Protein AF-A0A6S8CVE9-F1 (afdb_monomer)

Organism: NCBI:txid215587

Radius of gyration: 18.84 Å; Cα contacts (8 Å, |Δi|>4): 224; chains: 1; bounding box: 41×39×57 Å

Mean predicted aligned error: 11.04 Å

Structure (mmCIF, N/CA/C/O backbone):
data_AF-A0A6S8CVE9-F1
#
_entry.id   AF-A0A6S8CVE9-F1
#
loop_
_atom_site.group_PDB
_atom_site.id
_atom_site.type_symbol
_atom_site.label_atom_id
_atom_site.label_alt_id
_atom_site.label_comp_id
_atom_site.label_asym_id
_atom_site.label_entity_id
_atom_site.label_seq_id
_atom_site.pdbx_PDB_ins_code
_atom_site.Cartn_x
_atom_site.Cartn_y
_atom_site.Cartn_z
_atom_site.occupancy
_atom_site.B_iso_or_equiv
_atom_site.auth_seq_id
_atom_site.auth_comp_id
_atom_site.auth_asym_id
_atom_site.auth_atom_id
_atom_site.pdbx_PDB_model_num
ATOM 1 N N . MET A 1 1 ? 27.482 -0.555 -19.946 1.00 59.16 1 MET A N 1
ATOM 2 C CA . MET A 1 1 ? 26.276 0.208 -19.580 1.00 59.16 1 MET A CA 1
ATOM 3 C C . MET A 1 1 ? 26.416 1.531 -20.289 1.00 59.16 1 MET A C 1
ATOM 5 O O . MET A 1 1 ? 27.330 2.274 -19.960 1.00 59.16 1 MET A O 1
ATOM 9 N N . ASP A 1 2 ? 25.612 1.733 -21.324 1.00 82.81 2 ASP A N 1
ATOM 10 C CA . ASP A 1 2 ? 25.775 2.850 -22.256 1.00 82.81 2 ASP A CA 1
ATOM 11 C C . ASP A 1 2 ? 25.134 4.126 -21.684 1.00 82.81 2 ASP A C 1
ATOM 13 O O . ASP A 1 2 ? 24.245 4.041 -20.831 1.00 82.81 2 ASP A O 1
ATOM 17 N N . GLU A 1 3 ? 25.589 5.305 -22.116 1.00 81.81 3 GLU A N 1
ATOM 18 C CA . GLU A 1 3 ? 25.145 6.604 -21.572 1.00 81.81 3 GLU A CA 1
ATOM 19 C C . GLU A 1 3 ? 23.620 6.799 -21.663 1.00 81.81 3 GLU A C 1
ATOM 21 O O . GLU A 1 3 ? 23.001 7.286 -20.715 1.00 81.81 3 GLU A O 1
ATOM 26 N N . GLU A 1 4 ? 22.989 6.334 -22.746 1.00 83.00 4 GLU A N 1
ATOM 27 C CA . GLU A 1 4 ? 21.527 6.355 -22.912 1.00 83.00 4 GLU A CA 1
ATOM 28 C C . GLU A 1 4 ? 20.798 5.518 -21.852 1.00 83.00 4 GLU A C 1
ATOM 30 O O . GLU A 1 4 ? 19.779 5.950 -21.311 1.00 83.00 4 GLU A O 1
ATOM 35 N N . ASN A 1 5 ? 21.342 4.353 -21.486 1.00 84.75 5 ASN A N 1
ATOM 36 C CA . ASN A 1 5 ? 20.762 3.500 -20.447 1.00 84.75 5 ASN A CA 1
ATOM 37 C C . ASN A 1 5 ? 20.894 4.140 -19.059 1.00 84.75 5 ASN A C 1
ATOM 39 O O . ASN A 1 5 ? 19.968 4.064 -18.249 1.00 84.75 5 ASN A O 1
ATOM 43 N N . ALA A 1 6 ? 22.019 4.807 -18.783 1.00 87.88 6 ALA A N 1
ATOM 44 C CA . ALA A 1 6 ? 22.202 5.549 -17.537 1.00 87.88 6 ALA A CA 1
ATOM 45 C C . ALA A 1 6 ? 21.201 6.712 -17.415 1.00 87.88 6 ALA A C 1
ATOM 47 O O . ALA A 1 6 ? 20.583 6.888 -16.361 1.00 87.88 6 ALA A O 1
ATOM 48 N N . LEU A 1 7 ? 20.987 7.463 -18.502 1.00 92.06 7 LEU A N 1
ATOM 49 C CA . LEU A 1 7 ? 20.005 8.547 -18.549 1.00 92.06 7 LEU A CA 1
ATOM 50 C C . LEU A 1 7 ? 18.569 8.026 -18.390 1.00 92.06 7 LEU A C 1
ATOM 52 O O . LEU A 1 7 ? 17.799 8.586 -17.608 1.00 92.06 7 LEU A O 1
ATOM 56 N N . GLY A 1 8 ? 18.220 6.931 -19.071 1.00 89.06 8 GLY A 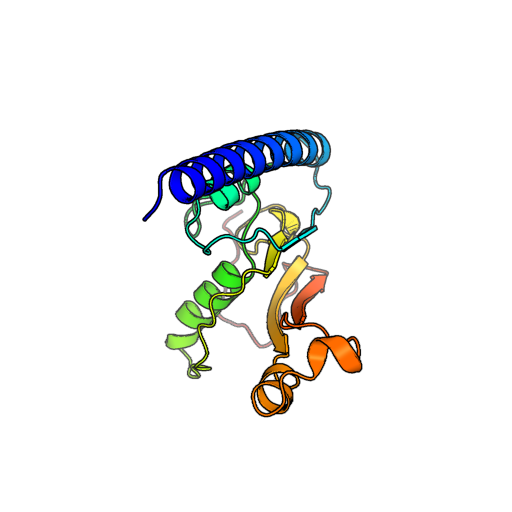N 1
ATOM 57 C CA . GLY A 1 8 ? 16.902 6.300 -18.967 1.00 89.06 8 GLY A CA 1
ATOM 58 C C . GLY A 1 8 ? 16.564 5.865 -17.537 1.00 89.06 8 GLY A C 1
ATOM 59 O O . GLY A 1 8 ? 15.483 6.177 -17.031 1.00 89.06 8 GLY A O 1
ATOM 60 N N . LEU A 1 9 ? 17.511 5.225 -16.842 1.00 86.31 9 LEU A N 1
ATOM 61 C CA . LEU A 1 9 ? 17.343 4.820 -15.440 1.00 86.31 9 LEU A CA 1
ATOM 62 C C . LEU A 1 9 ? 17.177 6.025 -14.504 1.00 86.31 9 LEU A C 1
ATOM 64 O O . LEU A 1 9 ? 16.318 6.008 -13.614 1.00 86.31 9 LEU A O 1
ATOM 68 N N . ALA A 1 10 ? 17.955 7.090 -14.719 1.00 88.56 10 ALA A N 1
ATOM 69 C CA . ALA A 1 10 ? 17.842 8.319 -13.939 1.00 88.56 10 ALA A CA 1
ATOM 70 C C . ALA A 1 10 ? 16.467 8.982 -14.130 1.00 88.56 10 ALA A C 1
ATOM 72 O O . ALA A 1 10 ? 15.784 9.286 -13.149 1.00 88.56 10 ALA A O 1
ATOM 73 N N . MET A 1 11 ? 16.014 9.143 -15.378 1.00 91.94 11 MET A N 1
ATOM 74 C CA . MET A 1 11 ? 14.706 9.733 -15.685 1.00 91.94 11 MET A CA 1
ATOM 75 C C . MET A 1 11 ? 13.549 8.900 -15.123 1.00 91.94 11 MET A C 1
ATOM 77 O O . MET A 1 11 ? 12.622 9.459 -14.533 1.00 91.94 11 MET A O 1
ATOM 81 N N . SER A 1 12 ? 13.614 7.570 -15.242 1.00 87.25 12 SER A N 1
ATOM 82 C CA . SER A 1 12 ? 12.611 6.669 -14.663 1.00 87.25 12 SER A CA 1
ATOM 83 C C . SER A 1 12 ? 12.528 6.804 -13.142 1.00 87.25 12 SER A C 1
ATOM 85 O O . SER A 1 12 ? 11.431 6.794 -12.585 1.00 87.25 12 SER A O 1
ATOM 87 N N . THR A 1 13 ? 13.667 6.955 -12.467 1.00 87.38 13 THR A N 1
ATOM 88 C CA . THR A 1 13 ? 13.722 7.117 -11.007 1.00 87.38 13 THR A CA 1
ATOM 89 C C . THR A 1 13 ? 13.107 8.445 -10.568 1.00 87.38 13 THR A C 1
ATOM 91 O O . THR A 1 13 ? 12.283 8.464 -9.652 1.00 87.38 13 THR A O 1
ATOM 94 N N . ILE A 1 14 ? 13.434 9.545 -11.257 1.00 90.81 14 ILE A N 1
ATOM 95 C CA . ILE A 1 14 ? 12.837 10.868 -11.010 1.00 90.81 14 ILE A CA 1
ATOM 96 C C . ILE A 1 14 ? 11.315 10.816 -11.180 1.00 90.81 14 ILE A C 1
ATOM 98 O O . ILE A 1 14 ? 10.587 11.281 -10.302 1.00 90.81 14 ILE A O 1
ATOM 102 N N . LYS A 1 15 ? 10.831 10.221 -12.278 1.00 91.44 15 LYS A N 1
ATOM 103 C CA . LYS A 1 15 ? 9.396 10.109 -12.566 1.00 91.44 15 LYS A CA 1
ATOM 104 C C . LYS A 1 15 ? 8.656 9.317 -11.482 1.00 91.44 15 LYS A C 1
ATOM 106 O O . LYS A 1 15 ? 7.719 9.854 -10.900 1.00 91.44 15 LYS A O 1
ATOM 111 N N . ARG A 1 16 ? 9.125 8.109 -11.143 1.00 87.12 16 ARG A N 1
ATOM 112 C CA . ARG A 1 16 ? 8.508 7.271 -10.095 1.00 87.12 16 ARG A CA 1
ATOM 113 C C . ARG A 1 16 ? 8.480 7.965 -8.736 1.00 87.12 16 ARG A C 1
ATOM 115 O O . ARG A 1 16 ? 7.472 7.927 -8.040 1.00 87.12 16 ARG A O 1
ATOM 122 N N . THR A 1 17 ? 9.560 8.662 -8.383 1.00 91.31 17 THR A N 1
ATOM 123 C CA . THR A 1 17 ? 9.649 9.402 -7.115 1.00 91.31 17 THR A CA 1
ATOM 124 C C . THR A 1 17 ? 8.645 10.561 -7.077 1.00 91.31 17 THR A C 1
ATOM 126 O O . THR A 1 17 ? 7.977 10.773 -6.064 1.00 91.31 17 THR A O 1
ATOM 129 N N . ALA A 1 18 ? 8.500 11.301 -8.182 1.00 93.81 18 ALA A N 1
ATOM 130 C CA . ALA A 1 18 ? 7.525 12.384 -8.295 1.00 93.81 18 ALA A CA 1
ATOM 131 C C . ALA A 1 18 ? 6.077 11.866 -8.225 1.00 93.81 18 ALA A C 1
ATOM 133 O O . ALA A 1 18 ? 5.253 12.439 -7.509 1.00 93.81 18 ALA A O 1
ATOM 134 N N . GLU A 1 19 ? 5.777 10.762 -8.913 1.00 92.88 19 GLU A N 1
ATOM 135 C CA . GLU A 1 19 ? 4.468 10.098 -8.881 1.00 92.88 19 GLU A CA 1
ATOM 136 C C . GLU A 1 19 ? 4.131 9.583 -7.475 1.00 92.88 19 GLU A C 1
ATOM 138 O O . GLU A 1 19 ? 3.035 9.837 -6.974 1.00 92.88 19 GLU A O 1
ATOM 143 N N . ALA A 1 20 ? 5.091 8.960 -6.787 1.00 92.19 20 ALA A N 1
ATOM 144 C CA . ALA A 1 20 ? 4.944 8.513 -5.405 1.00 92.19 20 ALA A CA 1
ATOM 145 C C . ALA A 1 20 ? 4.659 9.665 -4.438 1.00 92.19 20 ALA A C 1
ATOM 147 O O . ALA A 1 20 ? 3.766 9.560 -3.597 1.00 92.19 20 ALA A O 1
ATOM 148 N N . ALA A 1 21 ? 5.373 10.785 -4.569 1.00 94.62 21 ALA A N 1
ATOM 149 C CA . ALA A 1 21 ? 5.144 11.965 -3.740 1.00 94.62 21 ALA A CA 1
ATOM 150 C C . ALA A 1 21 ? 3.760 12.587 -3.994 1.00 94.62 21 ALA A C 1
ATOM 152 O O . ALA A 1 21 ? 3.062 12.967 -3.049 1.00 94.62 21 ALA A O 1
ATOM 153 N N . ALA A 1 22 ? 3.334 12.656 -5.259 1.00 96.31 22 ALA A N 1
ATOM 154 C CA . ALA A 1 22 ? 2.009 13.143 -5.624 1.00 96.31 22 ALA A CA 1
ATOM 155 C C . ALA A 1 22 ? 0.901 12.234 -5.065 1.00 96.31 22 ALA A C 1
ATOM 157 O O . ALA A 1 22 ? -0.040 12.724 -4.436 1.00 96.31 22 ALA A O 1
ATOM 158 N N . LEU A 1 23 ? 1.041 10.914 -5.218 1.00 95.81 23 LEU A N 1
ATOM 159 C CA . LEU A 1 23 ? 0.112 9.933 -4.660 1.00 95.81 23 LEU A CA 1
ATOM 160 C C . LEU A 1 23 ? 0.060 10.022 -3.131 1.00 95.81 23 LEU A C 1
ATOM 162 O O . LEU A 1 23 ? -1.023 10.061 -2.549 1.00 95.81 23 LEU A O 1
ATOM 166 N N . ARG A 1 24 ? 1.218 10.141 -2.473 1.00 95.56 24 ARG A N 1
ATOM 167 C CA . ARG A 1 24 ? 1.308 10.333 -1.021 1.00 95.56 24 ARG A CA 1
ATOM 168 C C . ARG A 1 24 ? 0.528 11.559 -0.556 1.00 95.56 24 ARG A C 1
ATOM 170 O O . ARG A 1 24 ? -0.147 11.500 0.469 1.00 95.56 24 ARG A O 1
ATOM 177 N N . PHE A 1 25 ? 0.592 12.662 -1.295 1.00 97.00 25 PHE A N 1
ATOM 178 C CA . PHE A 1 25 ? -0.158 13.870 -0.958 1.00 97.00 25 PHE A CA 1
ATOM 179 C C . PHE A 1 25 ? -1.676 13.657 -1.027 1.00 97.00 25 PHE A C 1
ATOM 181 O O . PHE A 1 25 ? -2.396 14.144 -0.154 1.00 97.00 25 PHE A O 1
ATOM 188 N N . LEU A 1 26 ? -2.160 12.906 -2.022 1.00 96.81 26 LEU A N 1
ATOM 189 C CA . LEU A 1 26 ? -3.573 12.529 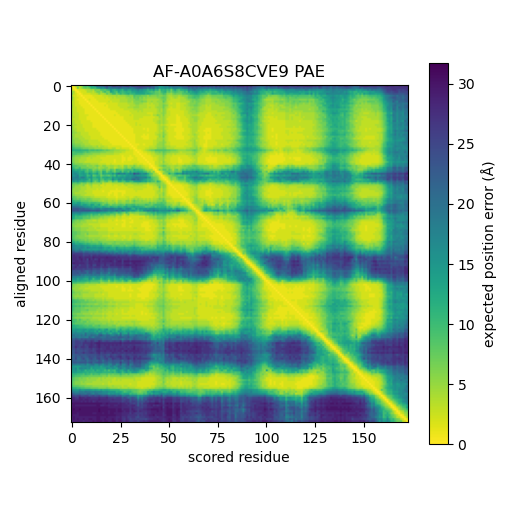-2.123 1.00 96.81 26 LEU A CA 1
ATOM 190 C C . LEU A 1 26 ? -3.988 11.621 -0.960 1.00 96.81 26 LEU A C 1
ATOM 192 O O . LEU A 1 26 ? -4.974 11.906 -0.289 1.00 96.81 26 LEU A O 1
ATOM 196 N N . LEU A 1 27 ? -3.188 10.601 -0.651 1.00 96.38 27 LEU A N 1
ATOM 197 C CA . LEU A 1 27 ? -3.443 9.684 0.464 1.00 96.38 27 LEU A CA 1
ATOM 198 C C . LEU A 1 27 ? -3.517 10.415 1.808 1.00 96.38 27 LEU A C 1
ATOM 200 O O . LEU A 1 27 ? -4.444 10.195 2.579 1.00 96.38 27 LEU A O 1
ATOM 204 N N . ILE A 1 28 ? -2.588 11.339 2.078 1.00 96.44 28 ILE A N 1
ATOM 205 C CA . ILE A 1 28 ? -2.621 12.147 3.304 1.00 96.44 28 ILE A CA 1
ATOM 206 C C . ILE A 1 28 ? -3.913 12.964 3.384 1.00 96.44 28 ILE A C 1
ATOM 208 O O . ILE A 1 28 ? -4.479 13.078 4.466 1.00 96.44 28 ILE A O 1
ATOM 212 N N . LYS A 1 29 ? -4.379 13.547 2.275 1.00 96.12 29 LYS A N 1
ATOM 213 C CA . LYS A 1 29 ? -5.626 14.324 2.273 1.00 96.12 29 LYS A CA 1
ATOM 214 C C . LYS A 1 29 ? -6.846 13.470 2.588 1.00 96.12 29 LYS A C 1
ATOM 216 O O . LYS A 1 29 ? -7.696 13.932 3.339 1.00 96.12 29 LYS A O 1
ATOM 221 N N . GLU A 1 30 ? -6.907 12.263 2.037 1.00 96.06 30 GLU A N 1
ATOM 222 C CA . GLU A 1 30 ? -8.035 11.360 2.267 1.00 96.06 30 GLU A CA 1
ATOM 223 C C . GLU A 1 30 ? -8.027 10.756 3.674 1.00 96.06 30 GLU A C 1
ATOM 225 O O . GLU A 1 30 ? -9.080 10.609 4.285 1.00 96.06 30 GLU A O 1
ATOM 230 N N . MET A 1 31 ? -6.852 10.441 4.224 1.00 95.88 31 MET A N 1
ATOM 231 C CA . MET A 1 31 ? -6.739 9.717 5.497 1.00 95.88 31 MET A CA 1
ATOM 232 C C . MET A 1 31 ? -6.707 10.632 6.723 1.00 95.88 31 MET A C 1
ATOM 234 O O . MET A 1 31 ? -7.198 10.270 7.784 1.00 95.88 31 MET A O 1
ATOM 238 N N . LYS A 1 32 ? -6.110 11.824 6.610 1.00 96.38 32 LYS A N 1
ATOM 239 C CA . LYS A 1 32 ? -5.749 12.612 7.791 1.00 96.38 32 LYS A CA 1
ATOM 240 C C . LYS A 1 32 ? -6.970 13.054 8.601 1.00 96.38 32 LYS A C 1
ATOM 242 O O . LYS A 1 32 ? -7.853 13.747 8.091 1.00 96.38 32 LYS A O 1
ATOM 247 N N . GLY A 1 33 ? -6.938 12.769 9.902 1.00 94.75 33 GLY A N 1
ATOM 248 C CA . GLY A 1 33 ? -7.915 13.260 10.873 1.00 94.75 33 GLY A CA 1
ATOM 249 C C . GLY A 1 33 ? -9.295 12.617 10.755 1.00 94.75 33 GLY A C 1
ATOM 250 O O . GLY A 1 33 ? -10.272 13.191 11.243 1.00 94.75 33 GLY A O 1
ATOM 251 N N . ASN A 1 34 ? -9.393 11.461 10.104 1.00 92.69 34 ASN A N 1
ATOM 252 C CA . ASN A 1 34 ? -10.623 10.696 9.995 1.00 92.69 34 ASN A CA 1
ATOM 253 C C . ASN A 1 34 ? -10.324 9.187 10.013 1.00 92.69 34 ASN A C 1
ATOM 255 O O . ASN A 1 34 ? -9.180 8.779 9.909 1.00 92.69 34 ASN A O 1
ATOM 259 N N . ASP A 1 35 ? -11.364 8.365 10.157 1.00 92.81 35 ASP A N 1
ATOM 260 C CA . ASP A 1 35 ? -11.230 6.903 10.239 1.00 92.81 35 ASP A CA 1
ATOM 261 C C . ASP A 1 35 ? -11.667 6.223 8.917 1.00 92.81 35 ASP A C 1
ATOM 263 O O . ASP A 1 35 ? -12.345 5.184 8.937 1.00 92.81 35 ASP A O 1
ATOM 267 N N . THR A 1 36 ? -11.422 6.862 7.766 1.00 93.75 36 THR A N 1
ATOM 268 C CA . THR A 1 36 ? -11.783 6.317 6.447 1.00 93.75 36 THR A CA 1
ATOM 269 C C . THR A 1 36 ? -10.804 5.203 6.086 1.00 93.75 36 THR A C 1
ATOM 271 O O . THR A 1 36 ? -9.627 5.485 5.874 1.00 93.75 36 THR A O 1
ATOM 274 N N . PRO A 1 37 ? -11.256 3.938 5.964 1.00 95.62 37 PRO A N 1
ATOM 275 C CA . PRO A 1 37 ? -10.366 2.851 5.584 1.00 95.62 37 PRO A CA 1
ATOM 276 C C . PRO A 1 37 ? -9.896 3.041 4.138 1.00 95.62 37 PRO A C 1
ATOM 278 O O . PRO A 1 37 ? -10.719 3.116 3.224 1.00 95.62 37 PRO A O 1
ATOM 281 N N . VAL A 1 38 ? -8.582 3.070 3.925 1.00 97.06 38 VAL A N 1
ATOM 282 C CA . VAL A 1 38 ? -7.963 3.223 2.604 1.00 97.06 38 VAL A CA 1
ATOM 283 C C . VAL A 1 38 ? -7.190 1.961 2.243 1.00 97.06 38 VAL A C 1
ATOM 285 O O . VAL A 1 38 ? -6.427 1.421 3.044 1.00 97.06 38 VAL A O 1
ATOM 288 N N . ILE A 1 39 ? -7.383 1.503 1.008 1.00 96.44 39 ILE A N 1
ATOM 289 C CA . ILE A 1 39 ? -6.604 0.436 0.384 1.00 96.44 39 ILE A CA 1
ATOM 290 C C . ILE A 1 39 ? -5.997 1.015 -0.890 1.00 96.44 39 ILE A C 1
ATOM 292 O O . ILE A 1 39 ? -6.720 1.519 -1.749 1.00 96.44 39 ILE A O 1
ATOM 296 N N . LEU A 1 40 ? -4.680 0.917 -1.018 1.00 94.44 40 LEU A N 1
ATOM 297 C CA . LEU A 1 40 ? -3.957 1.203 -2.246 1.00 94.44 40 LEU A CA 1
ATOM 298 C C . LEU A 1 40 ? -3.557 -0.120 -2.900 1.00 94.44 40 LEU A C 1
ATOM 300 O O . LEU A 1 40 ? -2.918 -0.963 -2.271 1.00 94.44 40 LEU A O 1
ATOM 304 N N . LEU A 1 41 ? -3.935 -0.271 -4.166 1.00 91.81 41 LEU A N 1
ATOM 305 C CA . LEU A 1 41 ? -3.568 -1.390 -5.027 1.00 91.81 41 LEU A CA 1
ATOM 306 C C . LEU A 1 41 ? -2.737 -0.840 -6.179 1.00 91.81 41 LEU A C 1
ATOM 308 O O . LEU A 1 41 ? -3.149 0.138 -6.806 1.00 91.81 41 LEU A O 1
ATOM 312 N N . GLY A 1 42 ? -1.608 -1.468 -6.482 1.00 83.88 42 GLY A N 1
ATOM 313 C CA . GLY A 1 42 ? -0.872 -1.121 -7.686 1.00 83.88 42 GLY A CA 1
ATOM 314 C C . GLY A 1 42 ? 0.443 -1.859 -7.836 1.00 83.88 42 GLY A C 1
ATOM 315 O O . GLY A 1 42 ? 1.031 -2.329 -6.862 1.00 83.88 42 GLY A O 1
ATOM 316 N N . ASP A 1 43 ? 0.897 -1.899 -9.078 1.00 78.75 43 ASP A N 1
ATOM 317 C CA . ASP A 1 43 ? 2.262 -2.243 -9.429 1.00 78.75 43 ASP A CA 1
ATOM 318 C C . ASP A 1 43 ? 3.142 -1.011 -9.193 1.00 78.75 43 ASP A C 1
ATOM 320 O O . ASP A 1 43 ? 3.043 -0.002 -9.898 1.00 78.75 43 ASP A O 1
ATOM 324 N N . LEU A 1 44 ? 3.969 -1.066 -8.149 1.00 71.44 44 LEU A N 1
ATOM 325 C CA . LEU A 1 44 ? 4.897 0.025 -7.844 1.00 71.44 44 LEU A CA 1
ATOM 326 C C . LEU A 1 44 ? 6.194 -0.097 -8.654 1.00 71.44 44 LEU A C 1
ATOM 328 O O . LEU A 1 44 ? 6.994 0.838 -8.635 1.00 71.44 44 LEU A O 1
ATOM 332 N N . ASN A 1 45 ? 6.384 -1.207 -9.385 1.00 66.69 45 ASN A N 1
ATOM 333 C CA . ASN A 1 45 ? 7.600 -1.536 -10.127 1.00 66.69 45 ASN A CA 1
ATOM 334 C C . ASN A 1 45 ? 8.862 -1.362 -9.280 1.00 66.69 45 ASN A C 1
ATOM 336 O O . ASN A 1 45 ? 9.871 -0.806 -9.730 1.00 66.69 45 ASN A O 1
ATOM 340 N N . ASP A 1 46 ? 8.766 -1.776 -8.020 1.00 63.47 46 ASP A N 1
ATOM 341 C CA . ASP A 1 46 ? 9.798 -1.539 -7.033 1.00 63.47 46 ASP A CA 1
ATOM 342 C C . ASP A 1 46 ? 9.830 -2.645 -5.981 1.00 63.47 46 ASP A C 1
ATOM 344 O O . ASP A 1 46 ? 8.809 -3.266 -5.656 1.00 63.47 46 ASP A O 1
ATOM 348 N N . ASP A 1 47 ? 11.031 -2.872 -5.461 1.00 61.66 47 ASP A N 1
ATOM 349 C CA . ASP A 1 47 ? 11.295 -3.858 -4.420 1.00 61.66 47 ASP A CA 1
ATOM 350 C C . ASP A 1 47 ? 10.510 -3.498 -3.136 1.00 61.66 47 ASP A C 1
ATOM 352 O O . ASP A 1 47 ? 10.333 -2.312 -2.831 1.00 61.66 47 ASP A O 1
ATOM 356 N N . PRO A 1 48 ? 10.052 -4.483 -2.339 1.00 53.16 48 PRO A N 1
ATOM 357 C CA . PRO A 1 48 ? 9.512 -4.266 -0.992 1.00 53.16 48 PRO A CA 1
ATOM 358 C C . PRO A 1 48 ? 10.331 -3.354 -0.055 1.00 53.16 48 PRO A C 1
ATOM 360 O O . PRO A 1 48 ? 9.812 -2.952 0.986 1.00 53.16 48 PRO A O 1
ATOM 363 N N . HIS A 1 49 ? 11.587 -3.037 -0.383 1.00 59.78 49 HIS A N 1
ATOM 364 C CA . HIS A 1 49 ? 12.451 -2.106 0.350 1.00 59.78 49 HIS A CA 1
ATOM 365 C C . HIS A 1 49 ? 12.766 -0.798 -0.394 1.00 59.78 49 HIS A C 1
ATOM 367 O O . HIS A 1 49 ? 13.802 -0.177 -0.146 1.00 59.78 49 HIS A O 1
ATOM 373 N N . SER A 1 50 ? 11.912 -0.369 -1.321 1.00 74.00 50 SER A N 1
ATOM 374 C CA . SER A 1 50 ? 12.211 0.800 -2.137 1.00 74.00 50 SER A CA 1
ATOM 375 C C . SER A 1 50 ? 11.885 2.155 -1.510 1.00 74.00 50 SER A C 1
ATOM 377 O O . SER A 1 50 ? 10.919 2.325 -0.762 1.00 74.00 50 SER A O 1
ATOM 379 N N . ASN A 1 51 ? 12.635 3.177 -1.936 1.00 79.44 51 ASN A N 1
ATOM 380 C CA . ASN A 1 51 ? 12.369 4.578 -1.591 1.00 79.44 51 ASN A CA 1
ATOM 381 C C . ASN A 1 51 ? 10.949 5.014 -1.994 1.00 79.44 51 ASN A C 1
ATOM 383 O O . ASN A 1 51 ? 10.319 5.814 -1.304 1.00 79.44 51 ASN A O 1
ATOM 387 N N . THR A 1 52 ? 10.438 4.500 -3.114 1.00 84.81 52 THR A N 1
ATOM 388 C CA . THR A 1 52 ? 9.094 4.800 -3.623 1.00 84.81 52 THR A CA 1
ATOM 389 C C . THR A 1 52 ? 8.027 4.290 -2.655 1.00 84.81 52 THR A C 1
ATOM 391 O O . THR A 1 52 ? 7.094 5.021 -2.310 1.00 84.81 52 THR A O 1
ATOM 394 N N . LEU A 1 53 ? 8.191 3.059 -2.161 1.00 86.06 53 LEU A N 1
ATOM 395 C CA . LEU A 1 53 ? 7.293 2.461 -1.183 1.00 86.06 53 LEU A CA 1
ATOM 396 C C . LEU A 1 53 ? 7.339 3.214 0.151 1.00 86.06 53 LEU A C 1
ATOM 398 O O . LEU A 1 53 ? 6.289 3.464 0.745 1.00 86.06 53 LEU A O 1
ATOM 402 N N . ASP A 1 54 ? 8.521 3.629 0.602 1.00 89.12 54 ASP A N 1
ATOM 403 C CA . ASP A 1 54 ? 8.679 4.433 1.818 1.00 89.12 54 ASP A CA 1
ATOM 404 C C . ASP A 1 54 ? 7.977 5.792 1.707 1.00 89.12 54 ASP A C 1
ATOM 406 O O . ASP A 1 54 ? 7.274 6.204 2.634 1.00 89.12 54 ASP A O 1
ATOM 410 N N . ILE A 1 55 ? 8.086 6.463 0.554 1.00 92.50 55 ILE A N 1
ATOM 411 C CA . ILE A 1 55 ? 7.376 7.721 0.286 1.00 92.50 55 ILE A CA 1
ATOM 412 C C . ILE A 1 55 ? 5.862 7.509 0.360 1.00 92.50 55 ILE A C 1
ATOM 414 O O . ILE A 1 55 ? 5.173 8.263 1.050 1.00 92.50 55 ILE A O 1
ATOM 418 N N . ILE A 1 56 ? 5.336 6.490 -0.326 1.00 93.44 56 ILE A N 1
ATOM 419 C CA . ILE A 1 56 ? 3.893 6.215 -0.388 1.00 93.44 56 ILE A CA 1
ATOM 420 C C . ILE A 1 56 ? 3.355 5.785 0.981 1.00 93.44 56 ILE A C 1
ATOM 422 O O . ILE A 1 56 ? 2.300 6.257 1.409 1.00 93.44 56 ILE A O 1
ATOM 426 N N . SER A 1 57 ? 4.075 4.917 1.691 1.00 92.31 57 SER A N 1
ATOM 427 C CA . SER A 1 57 ? 3.648 4.360 2.979 1.00 92.31 57 SER A CA 1
ATOM 428 C C . SER A 1 57 ? 3.835 5.316 4.155 1.00 92.31 57 SER A C 1
ATOM 430 O O . SER A 1 57 ? 3.107 5.223 5.148 1.00 92.31 57 SER A O 1
ATOM 432 N N . GLY A 1 58 ? 4.766 6.266 4.036 1.00 91.81 58 GLY A N 1
ATOM 433 C CA . GLY A 1 58 ? 5.225 7.095 5.147 1.00 91.81 58 GLY A CA 1
ATOM 434 C C . GLY A 1 58 ? 6.187 6.361 6.081 1.00 91.81 58 GLY A C 1
ATOM 435 O O . GLY A 1 58 ? 6.330 6.788 7.225 1.00 91.81 58 GLY A O 1
ATOM 436 N N . ALA A 1 59 ? 6.789 5.262 5.611 1.00 88.38 59 ALA A N 1
ATOM 437 C CA . ALA A 1 59 ? 7.748 4.421 6.326 1.00 88.38 59 ALA A CA 1
ATOM 438 C C . ALA A 1 59 ? 7.309 4.082 7.768 1.00 88.38 59 ALA A C 1
ATOM 440 O O . ALA A 1 59 ? 7.994 4.433 8.740 1.00 88.38 59 ALA A O 1
ATOM 441 N N . PRO A 1 60 ? 6.139 3.439 7.957 1.00 86.88 60 PRO A N 1
ATOM 442 C CA . PRO A 1 60 ? 5.654 3.159 9.295 1.00 86.88 60 PRO A CA 1
ATOM 443 C C . PRO A 1 60 ? 6.561 2.175 10.023 1.00 86.88 60 PRO A C 1
ATOM 445 O O . PRO A 1 60 ? 7.051 1.193 9.468 1.00 86.88 60 PRO A O 1
ATOM 448 N N . ARG A 1 61 ? 6.712 2.393 11.330 1.00 81.50 61 ARG A N 1
ATOM 449 C CA . ARG A 1 61 ? 7.310 1.390 12.207 1.00 81.50 61 ARG A CA 1
ATOM 450 C C . ARG A 1 61 ? 6.316 0.266 12.420 1.00 81.50 61 ARG A C 1
ATOM 452 O O . ARG A 1 61 ? 5.317 0.416 13.129 1.00 81.50 61 ARG A O 1
ATOM 459 N N . TYR A 1 62 ? 6.608 -0.869 11.819 1.00 71.19 62 TYR A N 1
ATOM 460 C CA . TYR A 1 62 ? 5.921 -2.106 12.128 1.00 71.19 62 TYR A CA 1
ATOM 461 C C . TYR A 1 62 ? 6.302 -2.563 13.551 1.00 71.19 62 TYR A C 1
ATOM 463 O O . TYR A 1 62 ? 7.375 -2.220 14.043 1.00 71.19 62 TYR A O 1
ATOM 471 N N . LEU A 1 63 ? 5.428 -3.316 14.228 1.00 67.75 63 LEU A N 1
ATOM 472 C CA . LEU A 1 63 ? 5.615 -3.869 15.590 1.00 67.75 63 LEU A CA 1
ATOM 473 C C . LEU A 1 63 ? 5.429 -2.892 16.761 1.00 67.75 63 LEU A C 1
ATOM 475 O O . LEU A 1 63 ? 4.767 -3.259 17.726 1.00 67.75 63 LEU A O 1
ATOM 479 N N . ASP A 1 64 ? 5.952 -1.669 16.675 1.00 63.34 64 ASP A N 1
ATOM 480 C CA . ASP A 1 64 ? 5.971 -0.717 17.807 1.00 63.34 64 ASP A CA 1
ATOM 481 C C . ASP A 1 64 ? 4.922 0.411 17.690 1.00 63.34 64 ASP A C 1
ATOM 483 O O . ASP A 1 64 ? 4.703 1.199 18.609 1.00 63.34 64 ASP A O 1
ATOM 487 N N . SER A 1 65 ? 4.228 0.509 16.551 1.00 65.62 65 SER A N 1
ATOM 488 C CA . SER A 1 65 ? 3.190 1.528 16.357 1.00 65.62 65 SER A CA 1
ATOM 489 C C . SER A 1 65 ? 1.806 1.036 16.787 1.00 65.62 65 SER A C 1
ATOM 491 O O . SER A 1 65 ? 1.370 -0.058 16.427 1.00 65.62 65 SER A O 1
ATOM 493 N N . ARG A 1 66 ? 1.067 1.896 17.501 1.00 80.62 66 ARG A N 1
ATOM 494 C CA . ARG A 1 66 ? -0.377 1.753 17.784 1.00 80.62 66 ARG A CA 1
ATOM 495 C C . ARG A 1 66 ? -1.247 2.172 16.589 1.00 80.62 66 ARG A C 1
ATOM 497 O O . ARG A 1 66 ? -2.345 2.687 16.796 1.00 80.62 66 ARG A O 1
ATOM 504 N N . GLY A 1 67 ? -0.746 1.987 15.369 1.00 82.50 67 GLY A N 1
ATOM 505 C CA . GLY A 1 67 ? -1.277 2.666 14.192 1.00 82.50 67 GLY A CA 1
ATOM 506 C C . GLY A 1 67 ? -0.748 4.096 14.061 1.00 82.50 67 GLY A C 1
ATOM 507 O O . GLY A 1 67 ? -0.266 4.690 15.032 1.00 82.50 67 GLY A O 1
ATOM 508 N N . HIS A 1 68 ? -0.787 4.629 12.847 1.00 90.12 68 HIS A N 1
ATOM 509 C CA . HIS A 1 68 ? -0.550 6.040 12.578 1.00 90.12 68 HIS A CA 1
ATOM 510 C C . HIS A 1 68 ? -1.536 6.499 11.502 1.00 90.12 68 HIS A C 1
ATOM 512 O O . HIS A 1 68 ? -1.647 5.857 10.461 1.00 90.12 68 HIS A O 1
ATOM 518 N N . ASP A 1 69 ? -2.180 7.636 11.756 1.00 91.69 69 ASP A N 1
ATOM 519 C CA . ASP A 1 69 ? -3.295 8.226 10.993 1.00 91.69 69 ASP A CA 1
ATOM 520 C C . ASP A 1 69 ? -3.075 8.238 9.471 1.00 91.69 69 ASP A C 1
ATOM 522 O O . ASP A 1 69 ? -3.965 7.959 8.682 1.00 91.69 69 ASP A O 1
ATOM 526 N N . THR A 1 70 ? -1.844 8.516 9.036 1.00 93.94 70 THR A N 1
ATOM 527 C CA . THR A 1 70 ? -1.483 8.590 7.608 1.00 93.94 70 THR A CA 1
ATOM 528 C C . THR A 1 70 ? -0.506 7.501 7.159 1.00 93.94 70 THR A C 1
ATOM 530 O O . THR A 1 70 ? 0.145 7.638 6.122 1.00 93.94 70 THR A O 1
ATOM 533 N N . ALA A 1 71 ? -0.318 6.444 7.947 1.00 94.12 71 ALA A N 1
ATOM 534 C CA . ALA A 1 71 ? 0.539 5.326 7.560 1.00 94.12 71 ALA A CA 1
ATOM 535 C C . ALA A 1 71 ? -0.211 4.317 6.690 1.00 94.12 71 ALA A C 1
ATOM 537 O O . ALA A 1 71 ? -1.379 4.024 6.937 1.00 94.12 71 ALA A O 1
ATOM 538 N N . LEU A 1 7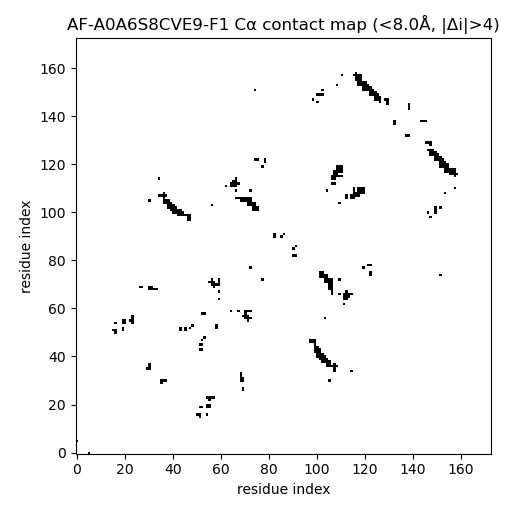2 ? 0.500 3.734 5.724 1.00 94.56 72 LEU A N 1
ATOM 539 C CA . LEU A 1 72 ? 0.028 2.552 5.010 1.00 94.56 72 LEU A CA 1
ATOM 540 C C . LEU A 1 72 ? 0.933 1.355 5.294 1.00 94.56 72 LEU A C 1
ATOM 542 O O . LEU A 1 72 ? 2.154 1.453 5.234 1.00 94.56 72 LEU A O 1
ATOM 546 N N . TYR A 1 73 ? 0.320 0.212 5.559 1.00 92.56 73 TYR A N 1
ATOM 547 C CA . TYR A 1 73 ? 0.971 -1.032 5.935 1.00 92.56 73 TYR A CA 1
ATOM 548 C C . TYR A 1 73 ? 0.933 -2.008 4.763 1.00 92.56 73 TYR A C 1
ATOM 550 O O . TYR A 1 73 ? -0.129 -2.264 4.195 1.00 92.56 73 TYR A O 1
ATOM 558 N N . SER A 1 74 ? 2.084 -2.575 4.404 1.00 90.56 74 SER A N 1
ATOM 559 C CA . SER A 1 74 ? 2.154 -3.585 3.346 1.00 90.56 74 SER A CA 1
ATOM 560 C C . SER A 1 74 ? 1.560 -4.913 3.802 1.00 90.56 74 SER A C 1
ATOM 562 O O . SER A 1 74 ? 1.961 -5.464 4.827 1.00 90.56 74 SER A O 1
ATOM 564 N N . THR A 1 75 ? 0.640 -5.474 3.017 1.00 89.56 75 THR A N 1
ATOM 565 C CA . THR A 1 75 ? 0.076 -6.809 3.286 1.00 89.56 75 THR A CA 1
ATOM 566 C C . THR A 1 75 ? 1.114 -7.927 3.189 1.00 89.56 75 THR A C 1
ATOM 568 O O . THR A 1 75 ? 1.005 -8.901 3.931 1.00 89.56 75 THR A O 1
ATOM 571 N N . ASN A 1 76 ? 2.166 -7.763 2.377 1.00 84.50 76 ASN A N 1
ATOM 572 C CA . ASN A 1 76 ? 3.317 -8.672 2.355 1.00 84.50 76 ASN A CA 1
ATOM 573 C C . ASN A 1 76 ? 4.010 -8.698 3.719 1.00 84.50 76 ASN A C 1
ATOM 575 O O . ASN A 1 76 ? 4.325 -9.766 4.246 1.00 84.50 76 ASN A O 1
ATOM 579 N N . PHE A 1 77 ? 4.198 -7.522 4.323 1.00 82.38 77 PHE A N 1
ATOM 580 C CA . PHE A 1 77 ? 4.738 -7.428 5.672 1.00 82.38 77 PHE A CA 1
ATOM 581 C C . PHE A 1 77 ? 3.770 -8.025 6.704 1.00 82.38 77 PHE A C 1
ATOM 583 O O . PHE A 1 77 ? 4.207 -8.747 7.596 1.00 82.38 77 PHE A O 1
ATOM 590 N N . LEU A 1 78 ? 2.461 -7.769 6.592 1.00 87.19 78 LEU A N 1
ATOM 591 C CA . LEU A 1 78 ? 1.462 -8.346 7.503 1.00 87.19 78 LEU A CA 1
ATOM 592 C C . LEU A 1 78 ? 1.452 -9.882 7.452 1.00 87.19 78 LEU A C 1
ATOM 594 O O . LEU A 1 78 ? 1.391 -10.515 8.506 1.00 87.19 78 LEU A O 1
ATOM 598 N N . GLU A 1 79 ? 1.571 -10.483 6.266 1.00 85.69 79 GLU A N 1
ATOM 599 C CA . GLU A 1 79 ? 1.668 -11.939 6.101 1.00 85.69 79 GLU A CA 1
ATOM 600 C C . GLU A 1 79 ? 2.958 -12.498 6.708 1.00 85.69 79 GLU A C 1
ATOM 602 O O . GLU A 1 79 ? 2.913 -13.475 7.460 1.00 85.69 79 GLU A O 1
ATOM 607 N N . GLN A 1 80 ? 4.102 -11.857 6.444 1.00 79.81 80 GLN A N 1
ATOM 608 C CA . GLN A 1 80 ? 5.381 -12.236 7.053 1.00 79.81 80 GLN A CA 1
ATOM 609 C C . GLN A 1 80 ? 5.312 -12.135 8.577 1.00 79.81 80 GLN A C 1
ATOM 611 O O . GLN A 1 80 ? 5.728 -13.049 9.287 1.00 79.81 80 GLN A O 1
ATOM 616 N N . TYR A 1 81 ? 4.744 -11.048 9.093 1.00 77.25 81 TYR A N 1
ATOM 617 C CA . TYR A 1 81 ? 4.625 -10.831 10.524 1.00 77.25 81 TYR A CA 1
ATOM 618 C C . TYR A 1 81 ? 3.702 -11.856 11.184 1.00 77.25 81 TYR A C 1
ATOM 620 O O . TYR A 1 81 ? 4.033 -12.380 12.248 1.00 77.25 81 TYR A O 1
ATOM 628 N N . ARG A 1 82 ? 2.576 -12.188 10.548 1.00 75.25 82 ARG A N 1
ATOM 629 C CA . ARG A 1 82 ? 1.690 -13.255 11.012 1.00 75.25 82 ARG A CA 1
ATOM 630 C C . ARG A 1 82 ? 2.406 -14.605 11.019 1.00 75.25 82 ARG A C 1
ATOM 632 O O . ARG A 1 82 ? 2.414 -15.262 12.051 1.00 75.25 82 ARG A O 1
ATOM 639 N N . SER A 1 83 ? 3.107 -14.939 9.936 1.00 68.62 83 SER A N 1
ATOM 640 C CA . SER A 1 83 ? 3.906 -16.166 9.832 1.00 68.62 83 SER A CA 1
ATOM 641 C C . SER A 1 83 ? 4.957 -16.265 10.942 1.00 68.62 83 SER A C 1
ATOM 643 O O . SER A 1 83 ? 5.125 -17.326 11.525 1.00 68.62 83 SER A O 1
ATOM 645 N N . LEU A 1 84 ? 5.637 -15.166 11.294 1.00 67.19 84 LEU A N 1
ATOM 646 C CA . LEU A 1 84 ? 6.606 -15.140 12.399 1.00 67.19 84 LEU A CA 1
ATOM 647 C C . LEU A 1 84 ? 5.957 -15.382 13.770 1.00 67.19 84 LEU A C 1
ATOM 649 O O . LEU A 1 84 ? 6.544 -16.080 14.597 1.00 67.19 84 LEU A O 1
ATOM 653 N N . ARG A 1 85 ? 4.756 -14.839 14.026 1.00 62.78 85 ARG A N 1
ATOM 654 C CA . ARG A 1 85 ? 3.990 -15.169 15.244 1.00 62.78 85 ARG A CA 1
ATOM 655 C C . ARG A 1 85 ? 3.570 -16.641 15.246 1.00 62.78 85 ARG A C 1
ATOM 657 O O . ARG A 1 85 ? 3.6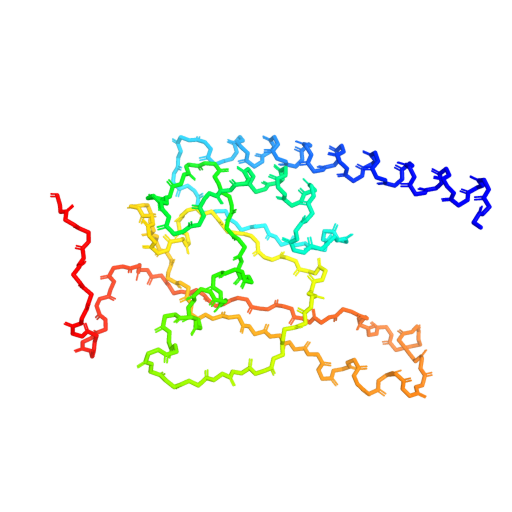65 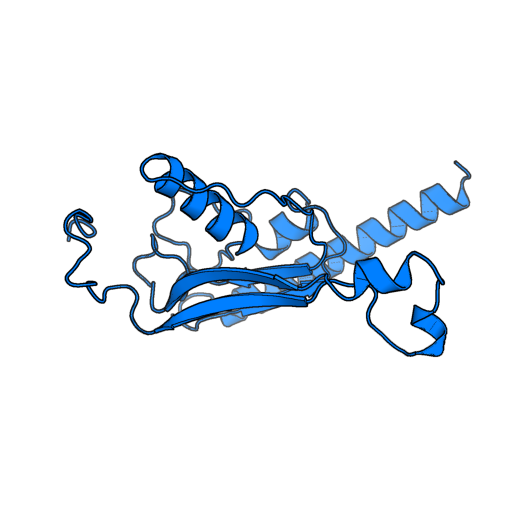-17.301 16.279 1.00 62.78 85 A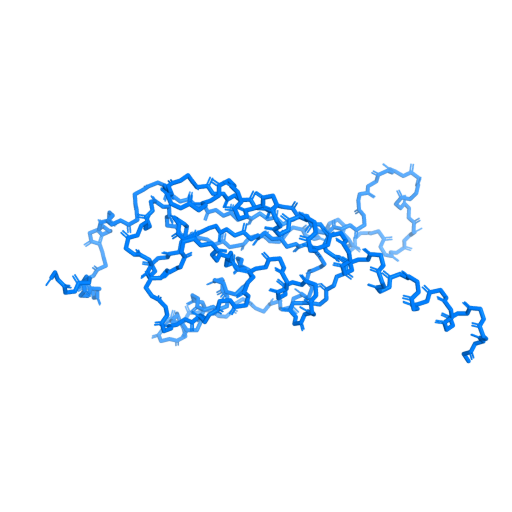RG A O 1
ATOM 664 N N . ASP A 1 86 ? 3.180 -17.149 14.081 1.00 56.56 86 ASP A N 1
ATOM 665 C CA . ASP A 1 86 ? 2.760 -18.532 13.868 1.00 56.56 86 ASP A CA 1
ATOM 666 C C . ASP A 1 86 ? 3.939 -19.526 13.863 1.00 56.56 86 ASP A C 1
ATOM 668 O O . ASP A 1 86 ? 3.714 -20.718 13.976 1.00 56.56 86 ASP A O 1
ATOM 672 N N . ILE A 1 87 ? 5.215 -19.118 13.831 1.00 52.12 87 ILE A N 1
ATOM 673 C CA . ILE A 1 87 ? 6.355 -20.050 14.006 1.00 52.12 87 ILE A CA 1
ATOM 674 C C . ILE A 1 87 ? 6.410 -20.634 15.433 1.00 52.12 87 ILE A C 1
ATOM 676 O O . ILE A 1 87 ? 6.965 -21.715 15.631 1.00 52.12 87 ILE A O 1
ATOM 680 N N . TYR A 1 88 ? 5.739 -20.018 16.415 1.00 45.25 88 TYR A N 1
ATOM 681 C CA . TYR A 1 88 ? 5.457 -20.672 17.701 1.00 45.25 88 TYR A CA 1
ATOM 682 C C . TYR A 1 88 ? 4.357 -21.760 17.607 1.00 45.25 88 TYR A C 1
ATOM 684 O O . TYR A 1 88 ? 4.171 -22.510 18.562 1.00 45.25 88 TYR A O 1
ATOM 692 N N . TYR A 1 89 ? 3.675 -21.883 16.459 1.00 40.34 89 TYR A N 1
ATOM 693 C CA . TYR A 1 89 ? 2.627 -22.855 16.116 1.00 40.34 89 TYR A CA 1
ATOM 694 C C . TYR A 1 89 ? 2.638 -23.201 14.602 1.00 40.34 89 TYR A C 1
ATOM 696 O O . TYR A 1 89 ? 1.744 -22.819 13.862 1.00 40.34 89 TYR A O 1
ATOM 704 N N . THR A 1 90 ? 3.668 -23.921 14.135 1.00 34.41 90 THR A N 1
ATOM 705 C CA . THR A 1 90 ? 3.733 -24.692 12.860 1.00 34.41 90 THR A CA 1
ATOM 706 C C . THR A 1 90 ? 2.851 -24.248 11.671 1.00 34.41 90 THR A C 1
ATOM 708 O O . THR A 1 90 ? 1.689 -24.637 11.615 1.00 34.41 90 THR A O 1
ATOM 711 N N . TYR A 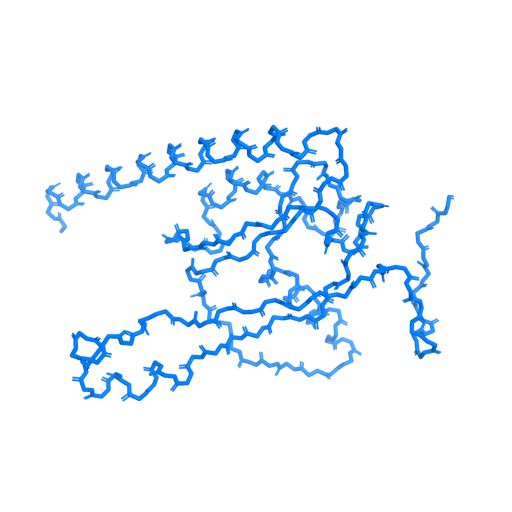1 91 ? 3.438 -23.611 10.645 1.00 36.25 91 TYR A N 1
ATOM 712 C CA . TYR A 1 91 ? 3.555 -24.105 9.248 1.00 36.25 91 TYR A CA 1
ATOM 713 C C . TYR A 1 91 ? 4.166 -22.999 8.360 1.00 36.25 91 TYR A C 1
ATOM 715 O O . TYR A 1 91 ? 3.607 -21.915 8.234 1.00 36.25 91 TYR A O 1
ATOM 723 N N . VAL A 1 92 ? 5.320 -23.256 7.736 1.00 39.19 92 VAL A N 1
ATOM 724 C CA . VAL A 1 92 ? 5.964 -22.323 6.792 1.00 39.19 92 VAL A CA 1
ATOM 725 C C . VAL A 1 92 ? 5.487 -22.660 5.383 1.00 39.19 92 VAL A C 1
ATOM 727 O O . VAL A 1 92 ? 5.845 -23.709 4.852 1.00 39.19 92 VAL A O 1
ATOM 730 N N . HIS A 1 93 ? 4.725 -21.768 4.749 1.00 38.53 93 HIS A N 1
ATOM 731 C CA . HIS A 1 93 ? 4.536 -21.826 3.301 1.00 38.53 93 HIS A CA 1
ATOM 732 C C . HIS A 1 93 ? 5.679 -21.071 2.615 1.00 38.53 93 HIS A C 1
ATOM 734 O O . HIS A 1 93 ? 5.725 -19.844 2.577 1.00 38.53 93 HIS A O 1
ATOM 740 N N . GLN A 1 94 ? 6.639 -21.845 2.106 1.00 37.16 94 GLN A N 1
ATOM 741 C CA . GLN A 1 94 ? 7.689 -21.372 1.214 1.00 37.16 94 GLN A CA 1
ATOM 742 C C . GLN A 1 94 ? 7.064 -20.813 -0.062 1.00 37.16 94 GLN A C 1
ATOM 744 O O . GLN A 1 94 ? 6.481 -21.567 -0.835 1.00 37.16 94 GLN A O 1
ATOM 749 N N . ASN A 1 95 ? 7.186 -19.499 -0.243 1.00 42.22 95 ASN A N 1
ATOM 750 C CA . ASN A 1 95 ? 7.393 -18.825 -1.523 1.00 42.22 95 ASN A CA 1
ATOM 751 C C . ASN A 1 95 ? 7.460 -17.316 -1.257 1.00 42.22 95 ASN A C 1
ATOM 753 O O . ASN A 1 95 ? 6.492 -16.581 -1.438 1.00 42.22 95 ASN A O 1
ATOM 757 N N . LYS A 1 96 ? 8.620 -16.859 -0.769 1.00 41.28 96 LYS A N 1
ATOM 758 C CA . LYS A 1 96 ? 8.961 -15.434 -0.744 1.00 41.28 96 LYS A CA 1
ATOM 759 C C . LYS A 1 96 ? 9.238 -15.020 -2.192 1.00 41.28 96 LYS A C 1
ATOM 761 O O . LYS A 1 96 ? 10.384 -15.009 -2.619 1.00 41.28 96 LYS A O 1
ATOM 766 N N . HIS A 1 97 ? 8.176 -14.784 -2.953 1.00 50.38 97 HIS A N 1
ATOM 767 C CA . HIS A 1 97 ? 8.267 -14.147 -4.260 1.00 50.38 97 HIS A CA 1
ATOM 768 C C . HIS A 1 97 ? 8.179 -12.645 -4.029 1.00 50.38 97 HIS A C 1
ATOM 770 O O . HIS A 1 97 ? 7.226 -12.167 -3.414 1.00 50.38 97 HIS A O 1
ATOM 776 N N . GLU A 1 98 ? 9.204 -11.916 -4.456 1.00 51.94 98 GLU A N 1
ATOM 777 C CA . GLU A 1 98 ? 9.172 -10.458 -4.536 1.00 51.94 98 GLU A CA 1
ATOM 778 C C . GLU A 1 98 ? 8.095 -10.084 -5.557 1.00 51.94 98 GLU A C 1
ATOM 780 O O . GLU A 1 98 ? 8.287 -10.222 -6.762 1.00 51.94 98 GLU A O 1
ATOM 785 N N . THR A 1 99 ? 6.908 -9.711 -5.079 1.00 58.47 99 THR A N 1
ATOM 786 C CA . THR A 1 99 ? 5.858 -9.195 -5.954 1.00 58.47 99 THR A CA 1
ATOM 787 C C . THR A 1 99 ? 6.061 -7.708 -6.180 1.00 58.47 99 THR A C 1
ATOM 789 O O . THR A 1 99 ? 6.151 -6.939 -5.223 1.00 58.47 99 THR A O 1
ATOM 792 N N . LEU A 1 100 ? 6.095 -7.319 -7.454 1.00 65.19 100 LEU A N 1
ATOM 793 C CA . LEU A 1 100 ? 6.049 -5.921 -7.895 1.00 65.19 100 LEU A CA 1
ATOM 794 C C . LEU A 1 100 ? 4.682 -5.280 -7.597 1.00 65.19 100 LEU A C 1
ATOM 796 O O . LEU A 1 100 ? 4.572 -4.067 -7.421 1.00 65.19 100 LEU A O 1
ATOM 800 N N . ASP A 1 101 ? 3.654 -6.119 -7.466 1.00 72.19 101 ASP A N 1
ATOM 801 C CA . ASP A 1 101 ? 2.317 -5.755 -7.028 1.00 72.19 101 ASP A CA 1
ATOM 802 C C . ASP A 1 101 ? 2.242 -5.629 -5.504 1.00 72.19 101 ASP A C 1
ATOM 804 O O . ASP A 1 101 ? 2.503 -6.579 -4.752 1.00 72.19 101 ASP A O 1
ATOM 808 N N . HIS A 1 102 ? 1.822 -4.448 -5.049 1.00 83.69 102 HIS A N 1
ATOM 809 C CA . HIS A 1 102 ? 1.684 -4.120 -3.637 1.00 83.69 102 HIS A CA 1
ATOM 810 C C . HIS A 1 102 ? 0.226 -3.821 -3.291 1.00 83.69 102 HIS A C 1
ATOM 812 O O . HIS A 1 102 ? -0.458 -3.034 -3.948 1.00 83.69 102 HIS A O 1
ATOM 818 N N . ILE A 1 103 ? -0.238 -4.423 -2.195 1.00 91.56 103 ILE A N 1
ATOM 819 C CA . ILE A 1 103 ? -1.469 -4.020 -1.513 1.00 91.56 103 ILE A CA 1
ATOM 820 C C . ILE A 1 103 ? -1.053 -3.347 -0.210 1.00 91.56 103 ILE A C 1
ATOM 822 O O . ILE A 1 103 ? -0.532 -4.015 0.694 1.00 91.56 103 ILE A O 1
ATOM 826 N N . LEU A 1 104 ? -1.285 -2.037 -0.125 1.00 93.81 104 LEU A N 1
ATOM 827 C CA . LEU A 1 104 ? -1.053 -1.238 1.073 1.00 93.81 104 LEU A CA 1
ATOM 828 C C . LEU A 1 104 ? -2.382 -0.851 1.709 1.00 93.81 104 LEU A C 1
ATOM 830 O O . LEU A 1 104 ? -3.333 -0.502 1.013 1.00 93.81 104 LEU A O 1
ATOM 834 N N . VAL A 1 105 ? -2.448 -0.896 3.033 1.00 95.62 105 VAL A N 1
ATOM 835 C CA . VAL A 1 105 ? -3.692 -0.657 3.771 1.00 95.62 105 VAL A CA 1
ATOM 836 C C . VAL A 1 105 ? -3.493 0.327 4.914 1.00 95.62 105 VAL A C 1
ATOM 838 O O . VAL A 1 105 ? -2.436 0.340 5.537 1.00 95.62 105 VAL A O 1
ATOM 841 N N . SER A 1 106 ? -4.493 1.160 5.189 1.00 96.31 106 SER A N 1
ATOM 842 C CA . SER A 1 106 ? -4.469 2.121 6.295 1.00 96.31 106 SER A CA 1
ATOM 843 C C . SER A 1 106 ? -4.506 1.445 7.669 1.00 96.31 106 SER A C 1
ATOM 845 O O . SER A 1 106 ? -4.642 0.222 7.791 1.00 96.31 106 SER A O 1
ATOM 847 N N . GLU A 1 107 ? -4.382 2.235 8.737 1.00 94.44 107 GLU A N 1
ATOM 848 C CA . GLU A 1 107 ? -4.358 1.703 10.099 1.00 94.44 107 GLU A CA 1
ATOM 849 C C . GLU A 1 107 ? -5.653 0.983 10.516 1.00 94.44 107 GLU A C 1
ATOM 851 O O . GLU A 1 107 ? -5.621 0.100 11.372 1.00 94.44 107 GLU A O 1
ATOM 856 N N . GLU A 1 108 ? -6.778 1.256 9.853 1.00 95.44 108 GLU A N 1
ATOM 857 C CA . GLU A 1 108 ? -8.051 0.550 10.036 1.00 95.44 108 GLU A CA 1
ATOM 858 C C . GLU A 1 108 ? -7.966 -0.939 9.672 1.00 95.44 108 GLU A C 1
ATOM 860 O O . GLU A 1 108 ? -8.833 -1.717 10.075 1.00 95.44 108 GLU A O 1
ATOM 865 N N . PHE A 1 109 ? -6.939 -1.347 8.930 1.00 94.94 109 PHE A N 1
ATOM 866 C CA . PHE A 1 109 ? -6.651 -2.738 8.576 1.00 94.94 109 PHE A CA 1
ATOM 867 C C . PHE A 1 109 ? -5.467 -3.323 9.364 1.00 94.94 109 PHE A C 1
ATOM 869 O O . PHE A 1 109 ? -5.083 -4.476 9.153 1.00 94.94 109 PHE A O 1
ATOM 876 N N . TYR A 1 110 ? -4.860 -2.536 10.258 1.00 92.00 110 TYR A N 1
ATOM 877 C CA . TYR A 1 110 ? -3.696 -2.933 11.038 1.00 92.00 110 TYR A CA 1
ATOM 878 C C . TYR A 1 110 ? -4.106 -3.350 12.451 1.00 92.00 110 TYR A C 1
ATOM 880 O O . TYR A 1 110 ? -4.521 -2.526 13.259 1.00 92.00 110 TYR A O 1
ATOM 888 N N . GLU A 1 111 ? -3.933 -4.631 12.784 1.00 89.00 111 GLU A N 1
ATOM 889 C CA . GLU A 1 111 ? -4.438 -5.220 14.039 1.00 89.00 111 GLU A CA 1
ATOM 890 C C . GLU A 1 111 ? -3.911 -4.565 15.324 1.00 89.00 111 GLU A C 1
ATOM 892 O O . GLU A 1 111 ? -4.583 -4.594 16.352 1.00 89.00 111 GLU A O 1
ATOM 897 N N . ASN A 1 112 ? -2.718 -3.966 15.284 1.00 87.00 112 ASN A N 1
ATOM 898 C CA . ASN A 1 112 ? -2.155 -3.275 16.445 1.00 87.00 112 ASN A CA 1
ATOM 899 C C . ASN A 1 112 ? -2.653 -1.821 16.565 1.00 87.00 112 ASN A C 1
ATOM 901 O O . ASN A 1 112 ? -2.341 -1.149 17.553 1.00 87.00 112 ASN A O 1
ATOM 905 N N . SER A 1 113 ? -3.408 -1.316 15.582 1.00 90.31 113 SER A N 1
ATOM 906 C CA . SER A 1 113 ? -4.023 0.005 15.657 1.00 90.31 113 SER A CA 1
ATOM 907 C C . SER A 1 113 ? -5.238 0.013 16.578 1.00 90.31 113 SER A C 1
ATOM 909 O O . SER A 1 113 ? -6.083 -0.882 16.565 1.00 90.31 113 SER A O 1
ATOM 911 N N . LYS A 1 114 ? -5.385 1.107 17.331 1.00 88.75 114 LYS A N 1
ATOM 912 C CA . LYS A 1 114 ? -6.619 1.399 18.078 1.00 88.75 114 LYS A CA 1
ATOM 913 C C . LYS A 1 114 ? -7.818 1.677 17.165 1.00 88.75 114 LYS A C 1
ATOM 915 O O . LYS A 1 114 ? -8.952 1.589 17.627 1.00 88.75 114 LYS A O 1
ATOM 920 N N . ARG A 1 115 ? -7.566 2.032 15.903 1.00 91.62 115 ARG A N 1
ATOM 921 C CA . ARG A 1 115 ? -8.567 2.311 14.868 1.00 91.62 115 ARG A CA 1
ATOM 922 C C . ARG A 1 115 ? -8.893 1.090 14.016 1.00 91.62 115 ARG A C 1
ATOM 924 O O . ARG A 1 115 ? -9.691 1.208 13.094 1.00 91.62 115 ARG A O 1
ATOM 931 N N . CYS A 1 116 ? -8.330 -0.079 14.328 1.00 92.88 116 CYS A N 1
ATOM 932 C CA . CYS A 1 116 ? -8.568 -1.287 13.553 1.00 92.88 116 CYS A CA 1
ATOM 933 C C . CYS A 1 116 ? -10.066 -1.629 13.469 1.00 92.88 116 CYS A C 1
ATOM 935 O O . CYS A 1 116 ? -10.751 -1.813 14.478 1.00 92.88 116 CYS A O 1
ATOM 937 N N . ARG A 1 117 ? -10.564 -1.750 12.239 1.00 94.62 117 ARG A N 1
ATOM 938 C CA . ARG A 1 117 ? -11.927 -2.175 11.888 1.00 94.62 117 ARG A CA 1
ATOM 939 C C . ARG A 1 117 ? -11.925 -3.497 11.134 1.00 94.62 117 ARG A C 1
ATOM 941 O O . ARG A 1 117 ? -12.901 -4.238 11.224 1.00 94.62 117 ARG A O 1
ATOM 948 N N . TRP A 1 118 ? -10.832 -3.799 10.441 1.00 95.31 118 TRP A N 1
ATOM 949 C CA . TRP A 1 118 ? -10.696 -4.941 9.553 1.00 95.31 118 TRP A CA 1
ATOM 950 C C . TRP A 1 118 ? -9.506 -5.799 9.964 1.00 95.31 118 TRP A C 1
ATOM 952 O O . TRP A 1 118 ? -8.370 -5.335 9.999 1.00 95.31 118 TRP A O 1
ATOM 962 N N . LYS A 1 119 ? -9.761 -7.073 10.251 1.00 92.44 119 LYS A N 1
ATOM 963 C CA . LYS A 1 119 ? -8.727 -8.032 10.624 1.00 92.44 119 LYS A CA 1
ATOM 964 C C . LYS A 1 119 ? -8.105 -8.665 9.388 1.00 92.44 119 LYS A C 1
ATOM 966 O O . LYS A 1 119 ? -8.831 -9.154 8.521 1.00 92.44 119 LYS A O 1
ATOM 971 N N . PHE A 1 120 ? -6.778 -8.711 9.321 1.00 91.75 120 PHE A N 1
ATOM 972 C CA . PHE A 1 120 ? -6.067 -9.373 8.232 1.00 91.75 120 PHE A CA 1
ATOM 973 C C . PHE A 1 120 ? -6.171 -10.900 8.373 1.00 91.75 120 PHE A C 1
ATOM 975 O O . PHE A 1 120 ? -5.880 -11.478 9.419 1.00 91.75 120 PHE A O 1
ATOM 982 N N . ARG A 1 121 ? -6.628 -11.583 7.318 1.00 89.94 121 ARG A N 1
ATOM 983 C CA . ARG A 1 121 ? -6.849 -13.042 7.312 1.00 89.94 121 ARG A CA 1
ATOM 984 C C . ARG A 1 121 ? -5.903 -13.807 6.406 1.00 89.94 121 ARG A C 1
ATOM 986 O O . ARG A 1 121 ? -5.843 -15.032 6.518 1.00 89.94 121 ARG A O 1
ATOM 993 N N . GLY A 1 122 ? -5.164 -13.115 5.558 1.00 86.69 122 GLY A N 1
ATOM 994 C CA . GLY A 1 122 ? -4.076 -13.706 4.803 1.00 86.69 122 GLY A CA 1
ATOM 995 C C . GLY A 1 122 ? -3.914 -13.111 3.418 1.00 86.69 122 GLY A C 1
ATOM 996 O O . GLY A 1 122 ? -4.822 -12.466 2.879 1.00 86.69 122 GLY A O 1
ATOM 997 N N . LEU A 1 123 ? -2.746 -13.384 2.857 1.00 86.38 123 LEU A N 1
ATOM 998 C CA . LEU A 1 123 ? -2.375 -13.075 1.489 1.00 86.38 123 LEU A CA 1
ATOM 999 C C . LEU A 1 123 ? -2.394 -14.344 0.627 1.00 86.38 123 LEU A C 1
ATOM 1001 O O . LEU A 1 123 ? -1.898 -15.394 1.028 1.00 86.38 123 LEU A O 1
ATOM 1005 N N . TYR A 1 124 ? -2.954 -14.237 -0.573 1.00 83.56 124 TYR A N 1
ATOM 1006 C CA . TYR A 1 124 ? -2.973 -15.287 -1.582 1.00 83.56 124 TYR A CA 1
ATOM 1007 C C . TYR A 1 124 ? -2.317 -14.763 -2.853 1.00 83.56 124 TYR A C 1
ATOM 1009 O O . TYR A 1 124 ? -2.685 -13.701 -3.357 1.00 83.56 124 TYR A O 1
ATOM 1017 N N . LEU A 1 125 ? -1.378 -15.541 -3.376 1.00 76.19 125 LEU A N 1
ATOM 1018 C CA . LEU A 1 125 ? -0.678 -15.285 -4.625 1.00 76.19 125 LEU A CA 1
ATOM 1019 C C . LEU A 1 125 ? -1.082 -16.375 -5.607 1.00 76.19 125 LEU A C 1
ATOM 1021 O O . LEU A 1 125 ? -0.862 -17.554 -5.337 1.00 76.19 125 LEU A O 1
ATOM 1025 N N . LYS A 1 126 ? -1.713 -15.990 -6.717 1.00 71.19 126 LYS A N 1
ATOM 1026 C CA . LYS A 1 126 ? -2.048 -16.919 -7.797 1.00 71.19 126 LYS A CA 1
ATOM 1027 C C . LYS A 1 126 ? -1.115 -16.663 -8.974 1.00 71.19 126 LYS A C 1
ATOM 1029 O O . LYS A 1 126 ? -1.261 -15.661 -9.670 1.00 71.19 126 LYS A O 1
ATOM 1034 N N . ASN A 1 127 ? -0.171 -17.578 -9.163 1.00 68.56 127 ASN A N 1
ATOM 1035 C CA . ASN A 1 127 ? 0.870 -17.536 -10.189 1.00 68.56 127 ASN A CA 1
ATOM 1036 C C . ASN A 1 127 ? 0.851 -18.756 -11.127 1.00 68.56 127 ASN A C 1
ATOM 1038 O O . ASN A 1 127 ? 1.706 -18.841 -12.000 1.00 68.56 127 ASN A O 1
ATOM 1042 N N . ASP A 1 128 ? -0.112 -19.675 -10.986 1.00 62.03 128 ASP A N 1
ATOM 1043 C CA . ASP A 1 128 ? -0.193 -20.917 -11.777 1.00 62.03 128 ASP A CA 1
ATOM 1044 C C . ASP A 1 128 ? -0.230 -20.694 -13.303 1.00 62.03 128 ASP A C 1
ATOM 1046 O O . ASP A 1 128 ? 0.066 -21.609 -14.072 1.00 62.03 128 ASP A O 1
ATOM 1050 N N . HIS A 1 129 ? -0.632 -19.503 -13.762 1.00 64.12 129 HIS A N 1
ATOM 1051 C CA . HIS A 1 129 ? -0.601 -19.131 -15.179 1.00 64.12 129 HIS A CA 1
ATOM 1052 C C . HIS A 1 129 ? 0.808 -18.760 -15.664 1.00 64.12 129 HIS A C 1
ATOM 1054 O O . HIS A 1 129 ? 1.131 -19.025 -16.811 1.00 64.12 129 HIS A O 1
ATOM 1060 N N . LEU A 1 130 ? 1.695 -18.278 -14.788 1.00 57.44 130 LEU A N 1
ATOM 1061 C CA . LEU A 1 130 ? 3.066 -17.895 -15.155 1.00 57.44 130 LEU A CA 1
ATOM 1062 C C . LEU A 1 130 ? 3.958 -19.102 -15.494 1.00 57.44 130 LEU A C 1
ATOM 1064 O O . LEU A 1 130 ? 4.903 -18.973 -16.269 1.00 57.44 130 LEU A O 1
ATOM 1068 N N . ASP A 1 131 ? 3.680 -20.278 -14.926 1.00 53.66 131 ASP A N 1
ATOM 1069 C CA . ASP A 1 131 ? 4.485 -21.484 -15.166 1.00 53.66 131 ASP A CA 1
ATOM 1070 C C . ASP A 1 131 ? 4.109 -22.216 -16.463 1.00 53.66 131 ASP A C 1
ATOM 1072 O O . ASP A 1 131 ? 4.947 -22.914 -17.036 1.00 53.66 131 ASP A O 1
ATOM 1076 N N . LYS A 1 132 ? 2.878 -22.039 -16.963 1.00 48.88 132 LYS A N 1
ATOM 1077 C CA . LYS A 1 132 ? 2.451 -22.604 -18.256 1.00 48.88 132 LYS A CA 1
ATOM 1078 C C . LYS A 1 132 ? 3.069 -21.863 -19.442 1.00 48.88 132 LYS A C 1
ATOM 1080 O O . LYS A 1 132 ? 3.393 -22.489 -20.448 1.00 48.88 132 LYS A O 1
ATOM 1085 N N . ASP A 1 133 ? 3.328 -20.573 -19.268 1.00 49.97 133 ASP A N 1
ATOM 1086 C CA . ASP A 1 133 ? 3.587 -19.654 -20.376 1.00 49.97 133 ASP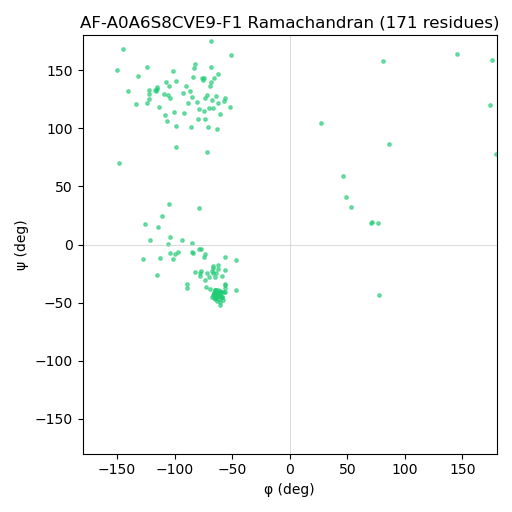 A CA 1
ATOM 1087 C C . ASP A 1 133 ? 5.087 -19.345 -20.575 1.00 49.97 133 ASP A C 1
ATOM 1089 O O . ASP A 1 133 ? 5.510 -18.876 -21.637 1.00 49.97 133 ASP A O 1
ATOM 1093 N N . LYS A 1 134 ? 5.947 -19.703 -19.605 1.00 48.66 134 LYS A N 1
ATOM 1094 C CA . LYS A 1 134 ? 7.418 -19.639 -19.756 1.00 48.66 134 LYS A CA 1
ATOM 1095 C C . LYS A 1 134 ? 7.960 -20.578 -20.837 1.00 48.66 134 LYS A C 1
ATOM 1097 O O . LYS A 1 134 ? 9.043 -20.326 -21.363 1.00 48.66 134 LYS A O 1
ATOM 1102 N N . ALA A 1 135 ? 7.236 -21.650 -21.163 1.00 48.72 135 ALA A N 1
ATOM 1103 C CA . ALA A 1 135 ? 7.637 -22.597 -22.199 1.00 48.72 135 ALA A CA 1
ATOM 1104 C C . ALA A 1 135 ? 7.394 -22.069 -23.627 1.00 48.72 135 ALA A C 1
ATOM 1106 O O . ALA A 1 135 ? 8.068 -22.526 -24.549 1.00 48.72 135 ALA A O 1
ATOM 1107 N N . THR A 1 136 ? 6.477 -21.111 -23.818 1.00 50.22 136 THR A N 1
ATOM 1108 C CA . THR A 1 136 ? 5.999 -20.717 -25.156 1.00 50.22 136 THR A CA 1
ATOM 1109 C C . THR A 1 136 ? 6.064 -19.215 -25.467 1.00 50.22 136 THR A C 1
ATOM 1111 O O . THR A 1 136 ? 5.991 -18.866 -26.642 1.00 50.22 136 THR A O 1
ATOM 1114 N N . LYS A 1 137 ? 6.290 -18.317 -24.488 1.00 51.12 137 LYS A N 1
ATOM 1115 C CA . LYS A 1 137 ? 6.229 -16.843 -24.684 1.00 51.12 137 LYS A CA 1
ATOM 1116 C C . LYS A 1 137 ? 4.900 -16.376 -25.319 1.00 51.12 137 LYS A C 1
ATOM 1118 O O . LYS A 1 137 ? 4.871 -15.395 -26.056 1.00 51.12 137 LYS A O 1
ATOM 1123 N N . GLU A 1 138 ? 3.796 -17.065 -25.038 1.00 51.50 138 GLU A N 1
ATOM 1124 C CA . GLU A 1 138 ? 2.492 -16.837 -25.686 1.00 51.50 138 GLU A CA 1
ATOM 1125 C C . GLU A 1 138 ? 1.643 -15.719 -25.051 1.00 51.50 138 GLU A C 1
ATOM 1127 O O . GLU A 1 138 ? 0.557 -15.430 -25.549 1.00 51.50 138 GLU A O 1
ATOM 1132 N N . HIS A 1 139 ? 2.127 -15.020 -24.014 1.00 48.53 139 HIS A N 1
ATOM 1133 C CA . HIS A 1 139 ? 1.357 -13.952 -23.355 1.00 48.53 139 HIS A CA 1
ATOM 1134 C C . HIS A 1 139 ? 0.893 -12.842 -24.319 1.00 48.53 139 HIS A C 1
ATOM 1136 O O . HIS A 1 139 ? -0.208 -12.314 -24.165 1.00 48.53 139 HIS A O 1
ATOM 1142 N N . GLU A 1 140 ? 1.694 -12.521 -25.342 1.00 50.47 140 GLU A N 1
ATOM 1143 C CA . GLU A 1 140 ? 1.338 -11.530 -26.370 1.00 50.47 140 GLU A CA 1
ATOM 1144 C C . GLU A 1 140 ? 0.242 -12.023 -27.331 1.00 50.47 140 GLU A C 1
ATOM 1146 O O . GLU A 1 140 ? -0.470 -11.207 -27.916 1.00 50.47 140 GLU A O 1
ATOM 1151 N N . ALA A 1 141 ? 0.093 -13.342 -27.492 1.00 48.81 141 ALA A N 1
ATOM 1152 C CA . ALA A 1 141 ? -0.867 -13.959 -28.405 1.00 48.81 141 ALA A CA 1
ATOM 1153 C C . ALA A 1 141 ? -2.231 -14.216 -27.739 1.00 48.81 141 ALA A C 1
ATOM 1155 O O . ALA A 1 141 ? -3.263 -13.990 -28.372 1.00 48.81 141 ALA A O 1
ATOM 1156 N N . ASP A 1 142 ? -2.234 -14.613 -26.462 1.00 52.06 142 ASP A N 1
ATOM 1157 C CA . ASP A 1 142 ? -3.452 -14.970 -25.717 1.00 52.06 142 ASP A CA 1
ATOM 1158 C C . ASP A 1 142 ? -3.970 -13.843 -24.798 1.00 52.06 142 ASP A C 1
ATOM 1160 O O . ASP A 1 142 ? -5.070 -13.937 -24.248 1.00 52.06 142 ASP A O 1
ATOM 1164 N N . GLY A 1 143 ? -3.205 -12.755 -24.627 1.00 52.53 143 GLY A N 1
ATOM 1165 C CA . GLY A 1 143 ? -3.593 -11.595 -23.812 1.00 52.53 143 GLY A CA 1
ATOM 1166 C C . GLY A 1 143 ? -3.611 -11.860 -22.301 1.00 52.53 143 GLY A C 1
ATOM 1167 O O . GLY A 1 143 ? -4.257 -11.135 -21.541 1.00 52.53 143 GLY A O 1
ATOM 1168 N N . THR A 1 144 ? -2.938 -12.918 -21.851 1.00 57.16 144 THR A N 1
ATOM 1169 C CA . THR A 1 144 ? -2.805 -13.285 -20.435 1.00 57.16 144 THR A CA 1
ATOM 1170 C C . THR A 1 144 ? -1.797 -12.382 -19.721 1.00 57.16 144 THR A C 1
ATOM 1172 O O . THR A 1 144 ? -0.769 -12.042 -20.300 1.00 57.16 144 THR A O 1
ATOM 1175 N N . SER A 1 145 ? -2.057 -12.033 -18.457 1.00 61.91 145 SER A N 1
ATOM 1176 C CA . SER A 1 145 ? -1.159 -11.184 -17.662 1.00 61.91 145 SER A CA 1
ATOM 1177 C C . SER A 1 145 ? 0.149 -11.896 -17.305 1.00 61.91 145 SER A C 1
ATOM 1179 O O . SER A 1 145 ? 0.141 -13.039 -16.850 1.00 61.91 145 SER A O 1
ATOM 1181 N N . ASP A 1 146 ? 1.251 -11.170 -17.446 1.00 57.78 146 ASP A N 1
ATOM 1182 C CA . ASP A 1 146 ? 2.606 -11.508 -17.003 1.00 57.78 146 ASP A CA 1
ATOM 1183 C C . ASP A 1 146 ? 2.834 -11.270 -15.495 1.00 57.78 146 ASP A C 1
ATOM 1185 O O . ASP A 1 146 ? 3.879 -11.640 -14.958 1.00 57.78 146 ASP A O 1
ATOM 1189 N N . HIS A 1 147 ? 1.838 -10.726 -14.786 1.00 67.19 147 HIS A N 1
ATOM 1190 C CA . HIS A 1 147 ? 1.850 -10.536 -13.337 1.00 67.19 147 HIS A CA 1
ATOM 1191 C C . HIS A 1 147 ? 1.035 -11.613 -12.607 1.00 67.19 147 HIS A C 1
ATOM 1193 O O . HIS A 1 147 ? 0.0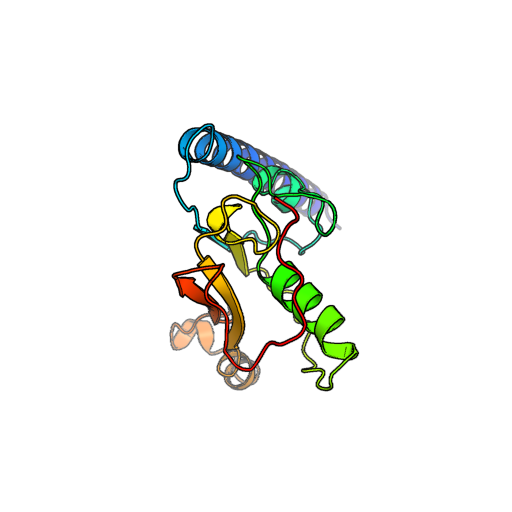35 -12.149 -13.101 1.00 67.19 147 HIS A O 1
ATOM 1199 N N . ALA A 1 148 ? 1.457 -11.934 -11.382 1.00 69.25 148 ALA A N 1
ATOM 1200 C CA . ALA A 1 148 ? 0.694 -12.798 -10.491 1.00 69.25 148 ALA A CA 1
ATOM 1201 C C . ALA A 1 148 ? -0.508 -12.035 -9.917 1.00 69.25 148 ALA A C 1
ATOM 1203 O O . ALA A 1 148 ? -0.414 -10.863 -9.565 1.00 69.25 148 ALA A O 1
ATOM 1204 N N . ILE A 1 149 ? -1.642 -12.714 -9.740 1.00 79.25 149 ILE A N 1
ATOM 1205 C CA . ILE A 1 149 ? -2.796 -12.089 -9.089 1.00 79.25 149 ILE A CA 1
ATOM 1206 C C . ILE A 1 149 ? -2.554 -12.098 -7.578 1.00 79.25 149 ILE A C 1
ATOM 1208 O O . ILE A 1 149 ? -2.501 -13.166 -6.958 1.00 79.25 149 ILE A O 1
ATOM 1212 N N . VAL A 1 150 ? -2.460 -10.906 -6.987 1.00 81.56 150 VAL A N 1
ATOM 1213 C CA . VAL A 1 150 ? -2.357 -10.713 -5.537 1.00 81.56 150 VAL A CA 1
ATOM 1214 C C . VAL A 1 150 ? -3.745 -10.508 -4.934 1.00 81.56 150 VAL A C 1
ATOM 1216 O O . VAL A 1 150 ? -4.533 -9.682 -5.394 1.00 81.56 150 VAL A O 1
ATOM 1219 N N . LYS A 1 151 ? -4.059 -11.252 -3.872 1.00 88.44 151 LYS A N 1
ATOM 1220 C CA . LYS A 1 151 ? -5.324 -11.142 -3.139 1.00 88.44 151 LYS A CA 1
ATOM 1221 C C . LYS A 1 151 ? -5.073 -11.099 -1.639 1.00 88.44 151 LYS A C 1
ATOM 1223 O O . LYS A 1 151 ? -4.600 -12.070 -1.060 1.00 88.44 151 LYS A O 1
ATOM 1228 N N . ALA A 1 152 ? -5.510 -10.028 -0.988 1.00 91.19 152 ALA A N 1
ATOM 1229 C CA . ALA A 1 152 ? -5.589 -9.956 0.468 1.00 91.19 152 ALA A CA 1
ATOM 1230 C C . ALA A 1 152 ? -7.022 -10.237 0.945 1.00 91.19 152 ALA A C 1
ATOM 1232 O O . ALA A 1 152 ? -7.995 -9.803 0.323 1.00 91.19 152 ALA A O 1
ATOM 1233 N N . LYS A 1 153 ? -7.166 -10.972 2.052 1.00 93.19 153 LYS A N 1
ATOM 1234 C CA . LYS A 1 153 ? -8.457 -11.210 2.709 1.00 93.19 153 LYS A CA 1
ATOM 1235 C C . LYS A 1 153 ? -8.516 -10.452 4.029 1.00 93.19 153 LYS A C 1
ATOM 1237 O O . LYS A 1 153 ? -7.644 -10.621 4.878 1.00 93.19 153 LYS A O 1
ATOM 1242 N N . PHE A 1 154 ? -9.597 -9.704 4.218 1.00 94.12 154 PHE A N 1
ATOM 1243 C CA . PHE A 1 154 ? -9.914 -9.021 5.465 1.00 94.12 154 PHE A CA 1
ATOM 1244 C C . PHE A 1 154 ? -11.291 -9.433 5.971 1.00 94.12 154 PHE A C 1
ATOM 1246 O O . PHE A 1 154 ? -12.162 -9.813 5.188 1.00 94.12 154 PHE A O 1
ATOM 1253 N N . GLU A 1 155 ? -11.480 -9.360 7.281 1.00 94.38 155 GLU A N 1
ATOM 1254 C CA . GLU A 1 155 ? -12.762 -9.598 7.938 1.00 94.38 155 GLU A CA 1
ATOM 1255 C C . GLU A 1 155 ? -13.159 -8.373 8.754 1.00 94.38 155 GLU A C 1
ATOM 1257 O O . GLU A 1 155 ? -12.334 -7.806 9.468 1.00 94.38 155 GLU A O 1
ATOM 1262 N N . TYR A 1 156 ? -14.412 -7.946 8.617 1.00 92.81 156 TYR A N 1
ATOM 1263 C CA . TYR A 1 156 ? -14.948 -6.839 9.398 1.00 92.81 156 TYR A CA 1
ATOM 1264 C C . TYR A 1 156 ? -15.060 -7.253 10.867 1.00 92.81 156 TYR A C 1
ATOM 1266 O O . TYR A 1 156 ? -15.492 -8.366 11.138 1.00 92.81 156 TYR A O 1
ATOM 1274 N N . ASN A 1 157 ? -14.730 -6.339 11.781 1.00 87.25 157 ASN A N 1
ATOM 1275 C CA . ASN A 1 157 ? -14.633 -6.530 13.232 1.00 87.25 157 ASN A CA 1
ATOM 1276 C C . ASN A 1 157 ? -13.269 -7.060 13.712 1.00 87.25 157 ASN A C 1
ATOM 1278 O O . ASN A 1 157 ? -13.046 -8.247 13.939 1.00 87.25 157 ASN A O 1
ATOM 1282 N N . CYS A 1 158 ? -12.347 -6.123 13.944 1.00 81.38 158 CYS A N 1
ATOM 1283 C CA . CYS A 1 158 ? -10.993 -6.426 14.408 1.00 81.38 158 CYS A CA 1
ATOM 1284 C C . CYS A 1 158 ? -10.928 -7.019 15.830 1.00 81.38 158 CYS A C 1
ATOM 1286 O O . CYS A 1 158 ? -9.990 -7.748 16.158 1.00 81.38 158 CYS A O 1
ATOM 1288 N N . PHE A 1 159 ? -11.934 -6.742 16.667 1.00 75.88 159 PHE A N 1
ATOM 1289 C CA . PHE A 1 159 ? -11.970 -7.150 18.075 1.00 75.88 159 PHE A CA 1
ATOM 1290 C C . PHE A 1 159 ? -12.900 -8.335 18.345 1.00 75.88 159 PHE A C 1
ATOM 1292 O O . PHE A 1 159 ? -13.103 -8.703 19.506 1.00 75.88 159 PHE A O 1
ATOM 1299 N N . GLU A 1 160 ? -13.462 -8.949 17.302 1.00 62.19 160 GLU A N 1
ATOM 1300 C CA . GLU A 1 160 ? -14.279 -10.139 17.476 1.00 62.19 160 GLU A CA 1
ATOM 1301 C C . GLU A 1 160 ? -13.407 -11.299 17.970 1.00 62.19 160 GLU A C 1
ATOM 1303 O O . GLU A 1 160 ? -12.440 -11.729 17.331 1.00 62.19 160 GLU A O 1
ATOM 1308 N N . ARG A 1 161 ? -13.724 -11.777 19.177 1.00 50.12 161 ARG A N 1
ATOM 1309 C CA . ARG A 1 161 ? -13.062 -12.931 19.780 1.00 50.12 161 ARG A CA 1
ATOM 1310 C C . ARG A 1 161 ? -13.478 -14.178 19.014 1.00 50.12 161 ARG A C 1
ATOM 1312 O O . ARG A 1 161 ? -14.627 -14.601 19.105 1.00 50.12 161 ARG A O 1
ATOM 1319 N N . ASN A 1 162 ? -12.523 -14.850 18.382 1.00 46.62 162 ASN A N 1
ATOM 1320 C CA . ASN A 1 162 ? -12.694 -16.275 18.141 1.00 46.62 162 ASN A CA 1
ATOM 1321 C C . ASN A 1 162 ? -12.776 -16.954 19.514 1.00 46.62 162 ASN A C 1
ATOM 1323 O O . ASN A 1 162 ? -11.837 -16.859 20.300 1.00 46.62 162 ASN A O 1
ATOM 1327 N N . HIS A 1 163 ? -13.868 -17.663 19.809 1.00 42.09 163 HIS A N 1
ATOM 1328 C CA . HIS A 1 163 ? -14.031 -18.424 21.059 1.00 42.09 163 HIS A CA 1
ATOM 1329 C C . HIS A 1 163 ? -12.915 -19.467 21.311 1.00 42.09 163 HIS A C 1
ATOM 1331 O O . HIS A 1 163 ? -12.796 -19.978 22.424 1.00 42.09 163 HIS A O 1
ATOM 1337 N N . ASN A 1 164 ? -12.066 -19.727 20.310 1.00 48.06 164 ASN A N 1
ATOM 1338 C CA . ASN A 1 164 ? -10.898 -20.604 20.384 1.00 48.06 164 ASN A CA 1
ATOM 1339 C C . ASN A 1 164 ? -9.561 -19.881 20.642 1.00 48.06 164 ASN A C 1
ATOM 1341 O O . ASN A 1 164 ? -8.558 -20.554 20.856 1.00 48.06 164 ASN A O 1
ATOM 1345 N N . ASP A 1 165 ? -9.517 -18.545 20.649 1.00 48.09 165 ASP A N 1
ATOM 1346 C CA . ASP A 1 165 ? -8.282 -17.778 20.857 1.00 48.09 165 ASP A CA 1
ATOM 1347 C C . ASP A 1 165 ? -8.183 -17.303 22.316 1.00 48.09 165 ASP A C 1
ATOM 1349 O O . ASP A 1 165 ? -8.618 -16.210 22.687 1.00 48.09 165 ASP A O 1
ATOM 1353 N N . LYS A 1 166 ? -7.679 -18.187 23.185 1.00 44.69 166 LYS A N 1
ATOM 1354 C CA . LYS A 1 166 ? -7.600 -17.956 24.639 1.00 44.69 166 LYS A CA 1
ATOM 1355 C C . LYS A 1 166 ? -6.455 -17.030 25.073 1.00 44.69 166 LYS A C 1
ATOM 1357 O O . LYS A 1 166 ? -6.379 -16.731 26.261 1.00 44.69 166 LYS A O 1
ATOM 1362 N N . ASN A 1 167 ? -5.590 -16.568 24.164 1.00 44.25 167 ASN A N 1
ATOM 1363 C CA . ASN A 1 167 ? -4.278 -16.027 24.547 1.00 44.25 167 ASN A CA 1
ATOM 1364 C C . ASN A 1 167 ? -3.959 -14.608 24.049 1.00 44.25 167 ASN A C 1
ATOM 1366 O O . ASN A 1 167 ? -2.801 -14.205 24.115 1.00 44.25 167 ASN A O 1
ATOM 1370 N N . ASN A 1 168 ? -4.943 -13.810 23.622 1.00 45.03 168 ASN A N 1
ATOM 1371 C CA . ASN A 1 168 ? -4.705 -12.393 23.330 1.00 45.03 168 ASN A CA 1
ATOM 1372 C C . ASN A 1 168 ? -5.152 -11.501 24.509 1.00 45.03 168 ASN A C 1
ATOM 1374 O O . ASN A 1 168 ? -6.360 -11.262 24.662 1.00 45.03 168 ASN A O 1
ATOM 1378 N N . PRO A 1 169 ? -4.235 -11.000 25.366 1.00 40.38 169 PRO A N 1
ATOM 1379 C CA . PRO A 1 169 ? -4.583 -9.962 26.317 1.00 40.38 169 PRO A CA 1
ATOM 1380 C C . PRO A 1 169 ? -4.789 -8.698 25.486 1.00 40.38 169 PRO A C 1
ATOM 1382 O O . PRO A 1 169 ? -3.836 -8.093 25.003 1.00 40.38 169 PRO A O 1
ATOM 1385 N N . GLY A 1 170 ? -6.053 -8.353 25.235 1.00 42.19 170 GLY A N 1
ATOM 1386 C CA . GLY A 1 170 ? -6.405 -7.156 24.475 1.00 42.19 170 GLY A CA 1
ATOM 1387 C C . GLY A 1 170 ? -5.694 -5.902 25.007 1.00 42.19 170 GLY A C 1
ATOM 1388 O O . GLY A 1 170 ? -5.189 -5.902 26.134 1.00 42.19 170 GLY A O 1
ATOM 1389 N N . PRO A 1 171 ? -5.649 -4.817 24.216 1.00 41.91 171 PRO A N 1
ATOM 1390 C CA . PRO A 1 171 ? -4.920 -3.619 24.599 1.00 41.91 171 PRO A CA 1
ATOM 1391 C C . PRO A 1 171 ? -5.429 -3.123 25.955 1.00 41.91 171 PRO A C 1
ATOM 1393 O O . PRO A 1 171 ? -6.635 -2.937 26.136 1.00 41.91 171 PRO A O 1
ATOM 1396 N N . ASN A 1 172 ? -4.502 -2.942 26.902 1.00 42.84 172 ASN A N 1
ATOM 1397 C CA . ASN A 1 172 ? -4.807 -2.351 28.201 1.00 42.84 172 ASN A CA 1
ATOM 1398 C C . ASN A 1 172 ? -5.538 -1.022 27.962 1.00 42.84 172 ASN A C 1
ATOM 1400 O O . ASN A 1 172 ? -5.002 -0.139 27.281 1.00 42.84 172 ASN A O 1
ATOM 1404 N N . ARG A 1 173 ? -6.779 -0.958 28.457 1.00 38.75 173 ARG A N 1
ATOM 1405 C CA . ARG A 1 173 ? -7.639 0.229 28.418 1.00 38.75 173 ARG A CA 1
ATOM 1406 C C . ARG A 1 173 ? -6.981 1.394 29.143 1.00 38.75 173 ARG A C 1
ATOM 1408 O O . ARG A 1 173 ? -6.365 1.141 30.201 1.00 38.75 173 ARG A O 1
#

Sequence (173 aa):
MDEENALGLAMSTIKRTAEAAALRFLLIKEMKGNDTPVILLGDLNDDPHSNTLDIISGAPRYLDSRGHDTALYSTNFLEQYRSLRDIYYTYVHQNKHETLDHILVSEEFYENSKRCRWKFRGLYLKNDHLDKDKATKEHEADGTSDHAIVKAKFEYNCFERNHNDKNNPGPNR

Secondary structure (DSSP, 8-state):
--HHHHHHHHHHHHHHHHHHHHHHHHHHHHHTTS----EEEEE--S-TT-HHHHHHHT---TTT-S--TT--EEHHHHHHHHHHHHGGG----------SEEEEE-GGG-TTSTT--EEEEEEEEE-HHHHHHTTT-THHHH---SSPEEEEEEEE-TTPPPTT-TT--PPP-

pLDDT: mean 75.64, std 19.19, range [34.41, 97.06]

Solvent-accessible surface area (backbone atoms only — not comparable to full-atom values): 10412 Å² total; per-residue (Å²): 136,54,72,68,58,55,50,50,54,50,52,52,50,53,50,50,47,52,52,24,50,53,50,26,54,52,50,41,66,69,19,53,94,56,89,60,76,46,76,49,78,47,73,70,80,43,61,97,84,30,72,47,55,34,52,47,17,60,61,59,64,76,95,81,44,58,47,46,73,62,29,35,47,48,47,70,56,52,42,52,52,49,49,60,63,33,63,84,60,81,75,86,82,90,71,95,67,90,55,42,62,44,50,31,28,25,27,29,47,31,80,64,15,84,63,32,42,25,28,76,73,47,71,45,78,51,47,79,68,58,72,67,37,73,81,67,71,44,44,86,79,73,72,53,75,94,65,62,50,78,44,79,43,71,40,83,55,50,80,66,76,57,94,83,65,90,78,73,84,66,83,85,126

Foldseek 3Di:
DDPVVVVVVVVVVVVLQVVLLVLLVVLCVVQPPDLDKDKDKDQSVDFPPDPSCCSNQVVDDPPPDLFDRRGWDWLLVVQVVVVVVCVVPDDDDDDPDGASITIIIGCCAPLSHPSPFKDWDHKDWACVVCVVCVVPVCCVVPVDDNHIDIDTDIDGGSPDDPPPCPDDPPDDD

Nearest PDB structures (foldseek):
  4c1r-assembly4_D  TM=6.749E-01  e=2.142E-02  Bacteroides thetaiotaomicron VPI-5482
  3mpr-assembly2_D  TM=6.823E-01  e=5.052E-02  Bacteroides thetaiotaomicron
  3i5v-assembly2_B  TM=4.798E-01  e=3.589E-01  Staphylococcus aureus subsp. aureus RN4220
  3k55-assembly1_A  TM=4.892E-01  e=6.230E-01  Staphylococcus aureus subsp. aureus RN4220
  3i48-assembly2_B  TM=4.146E-01  e=7.042E-01  Staphylococcus aureus subsp. aureus RN4220

InterPro domains:
  IPR005135 Endonuclease/exonuclease/phosphatase [PF03372] (17-147)
  IPR036691 Endonuclease/exonuclease/phosphatase superfamily [G3DSA:3.60.10.10] (4-155)
  IPR036691 Endonuclease/exonuclease/phosphatase superfamily [SSF56219] (16-158)